Protein AF-A0A3L5TSY7-F1 (afdb_monomer)

Sequence (172 aa):
MTDKSTRRVKVLSARTPPNSGVSKTRHLWKVGTNAGSPFKIPIGEPPDPRKVHVYGPGIEDGILHSYQSRFLVETSGAGAGQLAVRIKGPRGAFKVDMEREEHNDRTILCQYDPQEPGAYVITVKWSGHNVRGSPFSVHIFESKEELISFIKKEKGLNINPRAMETPWREEI

Radius of gyration: 30.5 Å; Cα contacts (8 Å, |Δi|>4): 250; chains: 1; bounding box: 44×57×121 Å

InterPro domains:
  IPR001298 Filamin/ABP280 repeat [SM00557] (48-143)
  IPR013783 Immunoglobulin-like fold [G3DSA:2.60.40.10] (39-148)
  IPR014756 Immunoglobulin E-set [SSF81296] (36-143)
  IPR017868 Filamin/ABP280 repeat-like [PF00630] (47-136)
  IPR017868 Filamin/ABP280 repeat-like [PS50194] (44-140)
  IPR044801 Filamin family [PTHR38537] (35-143)

Nearest PDB structures (foldseek):
  6ew1-assembly1_A  TM=9.050E-01  e=4.389E-09  Homo sapiens
  4m9p-assembly1_A  TM=8.859E-01  e=8.865E-09  Homo sapiens
  2w0p-assembly1_A  TM=9.110E-01  e=1.336E-08  Homo sapiens
  2bp3-assembly2_B  TM=8.805E-01  e=5.548E-09  Homo sapiens
  4p3w-assembly2_B  TM=8.393E-01  e=9.793E-08  Homo sapiens

Secondary structure (DSSP, 8-state):
--------------PPPP-------------------------PPPP-GGG-EEESGGGS-EEGGG---EEEEE-TTS-S--EEEEEEETTEEEP-EEEE-SS-TTEEEEE----S-EEEEEEEEETTEEPTTPSEEEEEESSHHHHHHHHHHHTT----GGGG--------

pLDDT: mean 73.83, std 21.34, range [30.7, 94.81]

Foldseek 3Di:
DDDDDDDDDDDDDDDDDDDDDDDDPPPPPDPDDDDDDPPPPPPWDAQALAQKDKDDQLLEAEELVPGFVKIKIFRVPRTDWDKDKWKQWPVGTWDWDWAQDPVDNRMIIIGTRDDDFGKMWIFIDTRNHGHPCPRRIYGYHNDPVVVVVVVCVVVVVPPPVPPPDDDPDDDD

Mean predicted aligned error: 16.33 Å

Organism: Mytilus galloprovincialis (NCBI:txid29158)

Solvent-accessible surface area (backbone atoms only — not comparable to full-atom values): 10979 Å² total; per-residue (Å²): 140,86,86,85,86,82,84,78,83,83,83,81,86,81,83,82,84,88,84,88,82,92,75,84,88,72,86,73,81,79,82,76,86,76,88,85,74,88,75,76,69,78,78,61,56,73,60,35,28,77,50,30,45,73,52,51,62,43,65,44,68,42,31,60,91,77,51,52,43,38,27,38,38,34,41,59,89,13,42,70,68,48,82,45,79,48,40,39,40,83,95,40,80,56,74,68,51,76,43,70,39,87,91,40,87,46,33,34,42,36,36,46,80,85,87,68,62,39,60,32,40,41,37,42,26,34,67,88,36,66,22,63,75,44,68,36,74,26,48,31,24,80,41,69,68,57,45,51,51,51,52,36,61,74,68,63,64,75,78,66,86,75,83,74,76,78,75,88,67,90,79,132

Structure (mmCIF, N/CA/C/O backbone):
data_AF-A0A3L5TSY7-F1
#
_entry.id   AF-A0A3L5TSY7-F1
#
loop_
_atom_site.group_PDB
_atom_site.id
_atom_site.type_symbol
_atom_site.label_atom_id
_atom_site.label_alt_id
_atom_site.label_comp_id
_atom_site.label_asym_id
_atom_site.label_entity_id
_atom_site.label_seq_id
_atom_site.pdbx_PDB_ins_code
_atom_site.Cartn_x
_atom_site.Cartn_y
_atom_site.Cartn_z
_atom_site.occupancy
_atom_site.B_iso_or_equiv
_atom_site.auth_seq_id
_atom_site.auth_comp_id
_atom_site.auth_asym_id
_atom_site.auth_atom_id
_atom_site.pdbx_PDB_model_num
ATOM 1 N N . MET A 1 1 ? 14.706 32.925 -56.022 1.00 39.16 1 MET A N 1
ATOM 2 C CA . MET A 1 1 ? 14.892 31.698 -56.822 1.00 39.16 1 MET A CA 1
ATOM 3 C C . MET A 1 1 ? 14.753 30.507 -55.890 1.00 39.16 1 MET A C 1
ATOM 5 O O . MET A 1 1 ? 15.513 30.377 -54.943 1.00 39.16 1 MET A O 1
ATOM 9 N N . THR A 1 2 ? 13.668 29.771 -56.089 1.00 41.75 2 THR A N 1
ATOM 10 C CA . THR A 1 2 ? 13.181 28.582 -55.373 1.00 41.75 2 THR A CA 1
ATOM 11 C C . THR A 1 2 ? 14.032 27.340 -55.638 1.00 41.75 2 THR A C 1
ATOM 13 O O . THR A 1 2 ? 14.430 27.162 -56.781 1.00 41.75 2 THR A O 1
ATOM 16 N N . ASP A 1 3 ? 14.153 26.427 -54.666 1.00 37.12 3 ASP A N 1
ATOM 17 C CA . ASP A 1 3 ? 13.698 25.042 -54.886 1.00 37.12 3 ASP A CA 1
ATOM 18 C C . ASP A 1 3 ? 13.427 24.281 -53.573 1.00 37.12 3 ASP A C 1
ATOM 20 O O . ASP A 1 3 ? 14.233 24.272 -52.643 1.00 37.12 3 ASP A O 1
ATOM 24 N N . LYS A 1 4 ? 12.246 23.655 -53.519 1.00 47.16 4 LYS A N 1
ATOM 25 C CA . LYS A 1 4 ? 11.778 22.733 -52.479 1.00 47.16 4 LYS A CA 1
ATOM 26 C C . LYS A 1 4 ? 12.027 21.313 -52.989 1.00 47.16 4 LYS A C 1
ATOM 28 O O . LYS A 1 4 ? 11.435 20.946 -53.996 1.00 47.16 4 LYS A O 1
ATOM 33 N N . SER A 1 5 ? 12.755 20.468 -52.257 1.00 37.25 5 SER A N 1
ATOM 34 C CA . SER A 1 5 ? 12.877 19.048 -52.626 1.00 37.25 5 SER A CA 1
ATOM 35 C C . SER A 1 5 ? 12.267 18.121 -51.572 1.00 37.25 5 SER A C 1
ATOM 37 O O . SER A 1 5 ? 12.911 17.658 -50.631 1.00 37.25 5 SER A O 1
ATOM 39 N N . THR A 1 6 ? 10.970 17.868 -51.742 1.00 50.84 6 THR A N 1
ATOM 40 C CA . THR A 1 6 ? 10.194 16.838 -51.044 1.00 50.84 6 THR A CA 1
ATOM 41 C C . THR A 1 6 ? 10.571 15.458 -51.589 1.00 50.84 6 THR A C 1
ATOM 43 O O . THR A 1 6 ? 10.352 15.163 -52.764 1.00 50.84 6 THR A O 1
ATOM 46 N N . ARG A 1 7 ? 11.101 14.572 -50.739 1.00 44.16 7 ARG A N 1
ATOM 47 C CA . ARG A 1 7 ? 11.395 13.182 -51.119 1.00 44.16 7 ARG A CA 1
ATOM 48 C C . ARG A 1 7 ? 10.117 12.336 -51.068 1.00 44.16 7 ARG A C 1
ATOM 50 O O . ARG A 1 7 ? 9.573 12.075 -50.001 1.00 44.16 7 ARG A O 1
ATOM 57 N N . ARG A 1 8 ? 9.640 11.915 -52.244 1.00 46.00 8 ARG A N 1
ATOM 58 C CA . ARG A 1 8 ? 8.526 10.970 -52.436 1.00 46.00 8 ARG A CA 1
ATOM 59 C C . ARG A 1 8 ? 8.928 9.557 -52.001 1.00 46.00 8 ARG A C 1
ATOM 61 O O . ARG A 1 8 ? 9.904 9.012 -52.512 1.00 46.00 8 ARG A O 1
ATOM 68 N N . VAL A 1 9 ? 8.122 8.932 -51.146 1.00 42.62 9 VAL A N 1
ATOM 69 C CA . VAL A 1 9 ? 8.162 7.483 -50.905 1.00 42.62 9 VAL A CA 1
ATOM 70 C C . VAL A 1 9 ? 7.441 6.758 -52.048 1.00 42.62 9 VAL A C 1
ATOM 72 O O . VAL A 1 9 ? 6.280 7.040 -52.340 1.00 42.62 9 VAL A O 1
ATOM 75 N N . LYS A 1 10 ? 8.136 5.850 -52.743 1.00 42.88 10 LYS A N 1
ATOM 76 C CA . LYS A 1 10 ? 7.527 4.952 -53.737 1.00 42.88 10 LYS A CA 1
ATOM 77 C C . LYS A 1 10 ? 6.982 3.722 -53.014 1.00 42.88 10 LYS A C 1
ATOM 79 O O . LYS A 1 10 ? 7.755 2.919 -52.505 1.00 42.88 10 LYS A O 1
ATOM 84 N N . VAL A 1 11 ? 5.661 3.567 -53.003 1.00 43.34 11 VAL A N 1
ATOM 85 C CA . VAL A 1 11 ? 4.997 2.311 -52.637 1.00 43.34 11 VAL A CA 1
ATOM 86 C C . VAL A 1 11 ? 5.009 1.413 -53.872 1.00 43.34 11 VAL A C 1
ATOM 88 O O . VAL A 1 11 ? 4.373 1.733 -54.875 1.00 43.34 11 VAL A O 1
ATOM 91 N N . LEU A 1 12 ? 5.751 0.306 -53.824 1.00 42.88 12 LEU A N 1
ATOM 92 C CA . LEU A 1 12 ? 5.669 -0.740 -54.841 1.00 42.88 12 LEU A CA 1
ATOM 93 C C . LEU A 1 12 ? 4.685 -1.808 -54.358 1.00 42.88 12 LEU A C 1
ATOM 95 O O . LEU A 1 12 ? 4.968 -2.576 -53.445 1.00 42.88 12 LEU A O 1
ATOM 99 N N . SER A 1 13 ? 3.502 -1.796 -54.971 1.00 42.66 13 SER A N 1
ATOM 100 C CA . SER A 1 13 ? 2.464 -2.819 -54.848 1.00 42.66 13 SER A CA 1
ATOM 101 C C . SER A 1 13 ? 2.958 -4.140 -55.445 1.00 42.66 13 SER A C 1
ATOM 103 O O . SER A 1 13 ? 3.360 -4.178 -56.610 1.00 42.66 13 SER A O 1
ATOM 105 N N . ALA A 1 14 ? 2.928 -5.220 -54.662 1.00 43.16 14 ALA A N 1
ATOM 106 C CA . ALA A 1 14 ? 3.204 -6.570 -55.140 1.00 43.16 14 ALA A CA 1
ATOM 107 C C . ALA A 1 14 ? 1.896 -7.371 -55.209 1.00 43.16 14 ALA A C 1
ATOM 109 O O . ALA A 1 14 ? 1.202 -7.556 -54.212 1.00 43.16 14 ALA A O 1
ATOM 110 N N . ARG A 1 15 ? 1.567 -7.811 -56.428 1.00 35.12 15 ARG A N 1
ATOM 111 C CA . ARG A 1 15 ? 0.421 -8.661 -56.773 1.00 35.12 15 ARG A CA 1
ATOM 112 C C . ARG A 1 15 ? 0.625 -10.087 -56.251 1.00 35.12 15 ARG A C 1
ATOM 114 O O . ARG A 1 15 ? 1.713 -10.641 -56.379 1.00 35.12 15 ARG A O 1
ATOM 121 N N . THR A 1 16 ? -0.437 -10.678 -55.713 1.00 44.91 16 THR A N 1
ATOM 122 C CA . THR A 1 16 ? -0.520 -12.071 -55.252 1.00 44.91 16 THR A CA 1
ATOM 123 C C . THR A 1 16 ? -0.650 -13.061 -56.418 1.00 44.91 16 THR A C 1
ATOM 125 O O . THR A 1 16 ? -1.464 -12.823 -57.312 1.00 44.91 16 THR A O 1
ATOM 128 N N . PRO A 1 17 ? 0.064 -14.204 -56.408 1.00 42.16 17 PRO A N 1
ATOM 129 C CA . PRO A 1 17 ? -0.313 -15.369 -57.203 1.00 42.16 17 PRO A CA 1
ATOM 130 C C . PRO A 1 17 ? -1.393 -16.203 -56.482 1.00 42.16 17 PRO A C 1
ATOM 132 O O . PRO A 1 17 ? -1.400 -16.263 -55.248 1.00 42.16 17 PRO A O 1
ATOM 135 N N . PRO A 1 18 ? -2.312 -16.844 -57.226 1.00 51.88 18 PRO A N 1
ATOM 136 C CA . PRO A 1 18 ? -3.356 -17.670 -56.651 1.00 51.88 18 PRO A CA 1
ATOM 137 C C . PRO A 1 18 ? -2.861 -19.106 -56.437 1.00 51.88 18 PRO A C 1
ATOM 139 O O . PRO A 1 18 ? -2.055 -19.620 -57.208 1.00 51.88 18 PRO A O 1
ATOM 142 N N . ASN A 1 19 ? -3.483 -19.758 -55.456 1.00 34.12 19 ASN A N 1
ATOM 143 C CA . ASN A 1 19 ? -3.849 -21.175 -55.430 1.00 34.12 19 ASN A CA 1
ATOM 144 C C . ASN A 1 19 ? -3.227 -22.050 -54.321 1.00 34.12 19 ASN A C 1
ATOM 146 O O . ASN A 1 19 ? -2.020 -22.238 -54.216 1.00 34.12 19 ASN A O 1
ATOM 150 N N . SER A 1 20 ? -4.167 -22.631 -53.567 1.00 38.50 20 SER A N 1
ATOM 151 C CA . SER A 1 20 ? -4.166 -23.919 -52.863 1.00 38.50 20 SER A CA 1
ATOM 152 C C . SER 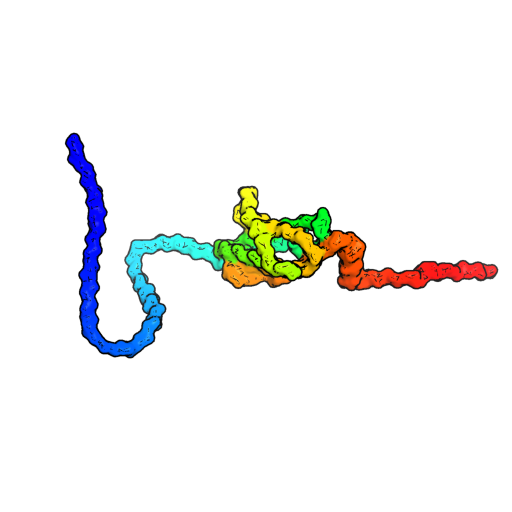A 1 20 ? -3.128 -24.218 -51.775 1.00 38.50 20 SER A C 1
ATOM 154 O O . SER A 1 20 ? -1.949 -24.406 -52.050 1.00 38.50 20 SER A O 1
ATOM 156 N N . GLY A 1 21 ? -3.635 -24.492 -50.566 1.00 34.12 21 GLY A N 1
ATOM 157 C CA . GLY A 1 21 ? -3.033 -25.495 -49.681 1.00 34.12 21 GLY A CA 1
ATOM 158 C C . GLY A 1 21 ? -2.818 -25.030 -48.248 1.00 34.12 21 GLY A C 1
ATOM 159 O O . GLY A 1 21 ? -1.822 -24.402 -47.921 1.00 34.12 21 GLY A O 1
ATOM 160 N N . VAL A 1 22 ? -3.766 -25.375 -47.384 1.00 42.44 22 VAL A N 1
ATOM 161 C CA . VAL A 1 22 ? -3.783 -25.142 -45.934 1.00 42.44 22 VAL A CA 1
ATOM 162 C C . VAL A 1 22 ? -2.482 -25.596 -45.253 1.00 42.44 22 VAL A C 1
ATOM 164 O O . VAL A 1 22 ? -2.090 -26.744 -45.440 1.00 42.44 22 VAL A O 1
ATOM 167 N N . SER A 1 23 ? -1.885 -24.767 -44.377 1.00 30.70 23 SER A N 1
ATOM 168 C CA . SER A 1 23 ? -1.328 -25.208 -43.076 1.00 30.70 23 SER A CA 1
ATOM 169 C C . SER A 1 23 ? -0.794 -24.063 -42.199 1.00 30.70 23 SER A C 1
ATOM 171 O O . SER A 1 23 ? 0.187 -23.406 -42.521 1.00 30.70 23 SER A O 1
ATOM 173 N N . LYS A 1 24 ? -1.465 -23.892 -41.050 1.00 36.44 24 LYS A N 1
ATOM 174 C CA . LYS A 1 24 ? -1.030 -23.322 -39.756 1.00 36.44 24 LYS A CA 1
ATOM 175 C C . LYS A 1 24 ? 0.231 -22.441 -39.773 1.00 36.44 24 LYS A C 1
ATOM 177 O O . LYS A 1 24 ? 1.357 -22.928 -39.678 1.00 36.44 24 LYS A O 1
ATOM 182 N N . THR A 1 25 ? 0.016 -21.129 -39.722 1.00 35.50 25 THR A N 1
ATOM 183 C CA . THR A 1 25 ? 1.048 -20.096 -39.563 1.00 35.50 25 THR A CA 1
ATOM 184 C C . THR A 1 25 ? 1.694 -20.151 -38.173 1.00 35.50 25 THR A C 1
ATOM 186 O O . THR A 1 25 ? 1.355 -19.392 -37.264 1.00 35.50 25 THR A O 1
ATOM 189 N N . ARG A 1 26 ? 2.661 -21.051 -37.982 1.00 37.88 26 ARG A N 1
ATOM 190 C CA . ARG A 1 26 ? 3.611 -20.979 -36.867 1.00 37.88 26 ARG A CA 1
ATOM 191 C C . ARG A 1 26 ? 4.544 -19.803 -37.166 1.00 37.88 26 ARG A C 1
ATOM 193 O O . ARG A 1 26 ? 5.387 -19.903 -38.050 1.00 37.88 26 ARG A O 1
ATOM 200 N N . HIS A 1 27 ? 4.353 -18.677 -36.482 1.00 36.44 27 HIS A N 1
ATOM 201 C CA . HIS A 1 27 ? 5.193 -17.486 -36.629 1.00 36.44 27 HIS A CA 1
ATOM 202 C C . HIS A 1 27 ? 6.569 -17.758 -36.002 1.00 36.44 27 HIS A C 1
ATOM 204 O O . HIS A 1 27 ? 6.859 -17.332 -34.889 1.00 36.44 27 HIS A O 1
ATOM 210 N N . LEU A 1 28 ? 7.407 -18.529 -36.696 1.00 41.69 28 LEU A N 1
ATOM 211 C CA . LEU A 1 28 ? 8.819 -18.672 -36.377 1.00 41.69 28 LEU A CA 1
ATOM 212 C C . LEU A 1 28 ? 9.550 -17.516 -37.068 1.00 41.69 28 LEU A C 1
ATOM 214 O O . LEU A 1 28 ? 9.941 -17.623 -38.231 1.00 41.69 28 LEU A O 1
ATOM 218 N N . TRP A 1 29 ? 9.695 -16.386 -36.378 1.00 44.34 29 TRP A N 1
ATOM 219 C CA . TRP A 1 29 ? 10.563 -15.314 -36.855 1.00 44.34 29 TRP A CA 1
ATOM 220 C C . TRP A 1 29 ? 12.009 -15.818 -36.794 1.00 44.34 29 TRP A C 1
ATOM 222 O O . TRP A 1 29 ? 12.614 -15.885 -35.726 1.00 44.34 29 TRP A O 1
ATOM 232 N N . LYS A 1 30 ? 12.558 -16.226 -37.945 1.00 35.59 30 LYS A N 1
ATOM 233 C CA . LYS A 1 30 ? 13.999 -16.446 -38.107 1.00 35.59 30 LYS A CA 1
ATOM 234 C C . LYS A 1 30 ? 14.692 -15.093 -37.973 1.00 35.59 30 LYS A C 1
ATOM 236 O O . LYS A 1 30 ? 14.606 -14.257 -38.868 1.00 35.59 30 LYS A O 1
ATOM 241 N N . VAL A 1 31 ? 15.380 -14.893 -36.857 1.00 46.75 31 VAL A N 1
ATOM 242 C CA . VAL A 1 31 ? 16.273 -13.752 -36.656 1.00 46.75 31 VAL A CA 1
ATOM 243 C C . VAL A 1 31 ? 17.545 -14.029 -37.461 1.00 46.75 31 VAL A C 1
ATOM 245 O O . VAL A 1 31 ? 18.384 -14.831 -37.061 1.00 46.75 31 VAL A O 1
ATOM 248 N N . GLY A 1 32 ? 17.643 -13.444 -38.655 1.00 42.66 32 GLY A N 1
ATOM 249 C CA . GLY A 1 32 ? 18.862 -13.466 -39.460 1.00 42.66 32 GLY A CA 1
ATOM 250 C C . GLY A 1 32 ? 19.891 -12.515 -38.857 1.00 42.66 32 GLY A C 1
ATOM 251 O O . GLY A 1 32 ? 19.688 -11.303 -38.855 1.00 42.66 32 GLY A O 1
ATOM 252 N N . THR A 1 33 ? 20.987 -13.049 -38.326 1.00 42.84 33 THR A N 1
ATOM 253 C CA . THR A 1 33 ? 22.121 -12.253 -37.852 1.00 42.84 33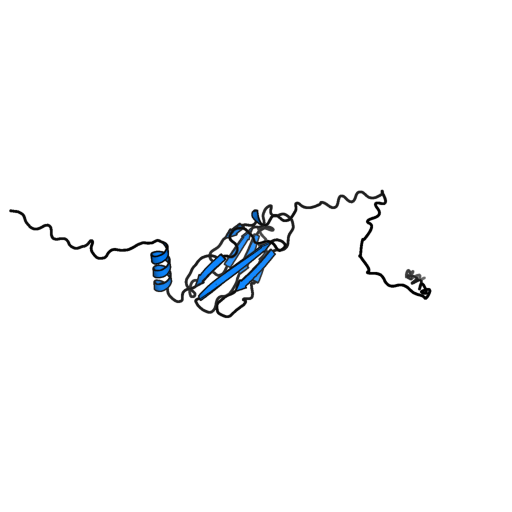 THR A CA 1
ATOM 254 C C . THR A 1 33 ? 22.955 -11.793 -39.047 1.00 42.84 33 THR A C 1
ATOM 256 O O . THR A 1 33 ? 23.847 -12.512 -39.493 1.00 42.84 33 THR A O 1
ATOM 259 N N . ASN A 1 34 ? 22.685 -10.595 -39.567 1.00 47.16 34 ASN A N 1
ATOM 260 C CA . ASN A 1 34 ? 23.617 -9.913 -40.465 1.00 47.16 34 ASN A CA 1
ATOM 261 C C . ASN A 1 34 ? 24.581 -9.076 -39.615 1.00 47.16 34 ASN A C 1
ATOM 263 O O . ASN A 1 34 ? 24.188 -8.107 -38.967 1.00 47.16 34 ASN A O 1
ATOM 267 N N . ALA A 1 35 ? 25.840 -9.509 -39.587 1.00 46.28 35 ALA A N 1
ATOM 268 C CA . ALA A 1 35 ? 26.953 -8.844 -38.926 1.00 46.28 35 ALA A CA 1
ATOM 269 C C . ALA A 1 35 ? 27.158 -7.426 -39.492 1.00 46.28 35 ALA A C 1
ATOM 271 O O . ALA A 1 35 ? 27.302 -7.268 -40.702 1.00 46.28 35 ALA A O 1
ATOM 272 N N . GLY A 1 36 ? 27.186 -6.396 -38.634 1.00 47.31 36 GLY A N 1
ATOM 273 C CA . GLY A 1 36 ? 27.513 -5.041 -39.099 1.00 47.31 36 GLY A CA 1
ATOM 274 C C . GLY A 1 36 ? 27.167 -3.847 -38.209 1.00 47.31 36 GLY A C 1
ATOM 275 O O . GLY A 1 36 ? 27.461 -2.727 -38.609 1.00 47.31 36 GLY A O 1
ATOM 276 N N . SER A 1 37 ? 26.579 -4.011 -37.020 1.00 44.25 37 SER A N 1
ATOM 277 C CA . SER A 1 37 ? 26.457 -2.875 -36.094 1.00 44.25 37 SER A CA 1
ATOM 278 C C . SER A 1 37 ? 26.359 -3.331 -34.637 1.00 44.25 37 SER A C 1
ATOM 280 O O . SER A 1 37 ? 25.337 -3.899 -34.249 1.00 44.25 37 SER A O 1
ATOM 282 N N . PRO A 1 38 ? 27.395 -3.119 -33.804 1.00 49.75 38 PRO A N 1
ATOM 283 C CA . PRO A 1 38 ? 27.340 -3.436 -32.391 1.00 49.75 38 PRO A CA 1
ATOM 284 C C . PRO A 1 38 ? 26.679 -2.261 -31.670 1.00 49.75 38 PRO A C 1
ATOM 286 O O . PRO A 1 38 ? 27.314 -1.568 -30.876 1.00 49.75 38 PRO A O 1
ATOM 289 N N . PHE A 1 39 ? 25.390 -2.027 -31.916 1.00 45.59 39 PHE A N 1
ATOM 290 C CA . PHE A 1 39 ? 24.607 -1.375 -30.878 1.00 45.59 39 PHE A CA 1
ATOM 291 C C . PHE A 1 39 ? 24.556 -2.380 -29.736 1.00 45.59 39 PHE A C 1
ATOM 293 O O . PHE A 1 39 ? 23.769 -3.325 -29.749 1.00 45.59 39 PHE A O 1
ATOM 300 N N . LYS A 1 40 ? 25.469 -2.218 -28.775 1.00 47.09 40 LYS A N 1
ATOM 301 C CA . LYS A 1 40 ? 25.318 -2.788 -27.443 1.00 47.09 40 LYS A CA 1
ATOM 302 C C . LYS A 1 40 ? 24.030 -2.178 -26.913 1.00 47.09 40 LYS A C 1
ATOM 304 O O . LYS A 1 40 ? 24.061 -1.101 -26.333 1.00 47.09 40 LYS A O 1
ATOM 309 N N . ILE A 1 41 ? 22.892 -2.802 -27.201 1.00 49.75 41 ILE A N 1
ATOM 310 C CA . ILE A 1 41 ? 21.671 -2.523 -26.465 1.00 49.75 41 ILE A CA 1
ATOM 311 C C . ILE A 1 41 ? 22.064 -2.922 -25.047 1.00 49.75 41 ILE A C 1
ATOM 313 O O . ILE A 1 41 ? 22.388 -4.098 -24.850 1.00 49.75 41 ILE A O 1
ATOM 317 N N . PRO A 1 42 ? 22.182 -1.984 -24.092 1.00 51.16 42 PRO A N 1
ATOM 318 C CA . PRO A 1 42 ? 22.425 -2.379 -22.725 1.00 51.16 42 PRO A CA 1
ATOM 319 C C . PRO A 1 42 ? 21.220 -3.234 -22.352 1.00 51.16 42 PRO A C 1
ATOM 321 O O . PRO A 1 42 ? 20.102 -2.735 -22.230 1.00 51.16 42 PRO A O 1
ATOM 324 N N . ILE A 1 43 ? 21.432 -4.546 -22.267 1.00 53.22 43 ILE A N 1
ATOM 325 C CA . ILE A 1 43 ? 20.487 -5.438 -21.623 1.00 53.22 43 ILE A CA 1
ATOM 326 C C . ILE A 1 43 ? 20.589 -5.002 -20.170 1.00 53.22 43 ILE A C 1
ATOM 328 O O . ILE A 1 43 ? 21.504 -5.408 -19.456 1.00 53.22 43 ILE A O 1
ATOM 332 N N . GLY A 1 44 ? 19.741 -4.043 -19.792 1.00 60.25 44 GLY A N 1
ATOM 333 C CA . GLY A 1 44 ? 19.582 -3.660 -18.403 1.00 60.25 44 GLY A CA 1
ATOM 334 C C . GLY A 1 44 ? 19.350 -4.931 -17.601 1.00 60.25 44 GLY A C 1
ATOM 335 O O . GLY A 1 44 ? 18.784 -5.897 -18.122 1.00 60.25 44 GLY A O 1
ATOM 336 N N . GLU A 1 45 ? 19.842 -4.950 -16.366 1.00 67.44 45 GLU A N 1
ATOM 337 C CA . GLU A 1 45 ? 19.620 -6.085 -15.479 1.00 67.44 45 GLU A CA 1
ATOM 338 C C . GLU A 1 45 ? 18.142 -6.500 -15.528 1.00 67.44 45 GLU A C 1
ATOM 340 O O . GLU A 1 45 ? 17.262 -5.623 -15.548 1.00 67.44 45 GLU A O 1
ATOM 345 N N . PRO A 1 46 ? 17.862 -7.814 -15.616 1.00 78.50 46 PRO A N 1
ATOM 346 C CA . PRO A 1 46 ? 16.495 -8.296 -15.681 1.00 78.50 46 PRO A CA 1
ATOM 347 C C . PRO A 1 46 ? 15.700 -7.764 -14.480 1.00 78.50 46 PRO A C 1
ATOM 349 O O . PRO A 1 46 ? 16.264 -7.588 -13.397 1.00 78.50 46 PRO A O 1
ATOM 352 N N . PRO A 1 47 ? 14.397 -7.488 -14.649 1.00 84.88 47 PRO A N 1
ATOM 353 C CA . PRO A 1 47 ? 13.588 -6.962 -13.566 1.00 84.88 47 PRO A CA 1
ATOM 354 C C . PRO A 1 47 ? 13.525 -7.963 -12.405 1.00 84.88 47 PRO A C 1
ATOM 356 O O . PRO A 1 47 ? 12.996 -9.064 -12.549 1.00 84.88 47 PRO A O 1
ATOM 359 N N . ASP A 1 48 ? 14.022 -7.547 -11.243 1.00 88.69 48 ASP A N 1
ATOM 360 C CA . ASP A 1 48 ? 14.112 -8.356 -10.029 1.00 88.69 48 ASP A CA 1
ATOM 361 C C . ASP A 1 48 ? 13.048 -7.912 -9.004 1.00 88.69 48 ASP A C 1
ATOM 363 O O . ASP A 1 48 ? 13.297 -7.011 -8.197 1.00 88.69 48 ASP A O 1
ATOM 367 N N . PRO A 1 49 ? 11.866 -8.562 -8.938 1.00 90.00 49 PRO A N 1
ATOM 368 C CA . PRO A 1 49 ? 10.781 -8.175 -8.022 1.00 90.00 49 PRO A CA 1
ATOM 369 C C . PRO A 1 49 ? 11.149 -8.327 -6.537 1.00 90.00 49 PRO A C 1
ATOM 371 O O . PRO A 1 49 ? 10.502 -7.754 -5.666 1.00 90.00 49 PRO A O 1
ATOM 374 N N . ARG A 1 50 ? 12.183 -9.118 -6.233 1.00 89.19 50 ARG A N 1
ATOM 375 C CA . ARG A 1 50 ? 12.648 -9.394 -4.864 1.00 89.19 50 ARG A CA 1
ATOM 376 C C . ARG A 1 50 ? 13.430 -8.237 -4.248 1.00 89.19 50 ARG A C 1
ATOM 378 O O . ARG A 1 50 ? 13.547 -8.189 -3.029 1.00 89.19 50 ARG A O 1
ATOM 385 N N . LYS A 1 51 ? 13.979 -7.353 -5.083 1.00 89.69 51 LYS A N 1
ATOM 386 C CA . LYS A 1 51 ? 14.713 -6.159 -4.650 1.00 89.69 51 LYS A CA 1
ATOM 387 C C . LYS A 1 51 ? 13.792 -4.952 -4.454 1.00 89.69 51 LYS A C 1
ATOM 389 O O . LYS A 1 51 ? 14.243 -3.919 -3.976 1.00 89.69 51 LYS A O 1
ATOM 394 N N . VAL A 1 52 ? 12.511 -5.088 -4.806 1.00 92.12 52 VAL A N 1
ATOM 395 C CA . VAL A 1 52 ? 11.501 -4.066 -4.541 1.00 92.12 52 VAL A CA 1
ATOM 396 C C . VAL A 1 52 ? 11.096 -4.128 -3.074 1.00 92.12 52 VAL A C 1
ATOM 398 O O . VAL A 1 52 ? 10.700 -5.186 -2.577 1.00 92.12 52 VAL A O 1
ATOM 401 N N . HIS A 1 53 ? 11.172 -2.984 -2.407 1.00 92.00 53 HIS A N 1
ATOM 402 C CA . HIS A 1 53 ? 10.756 -2.806 -1.024 1.00 92.00 53 HIS A CA 1
ATOM 403 C C . HIS A 1 53 ? 9.516 -1.918 -0.984 1.00 92.00 53 HIS A C 1
ATOM 405 O O . HIS A 1 53 ? 9.401 -0.956 -1.738 1.00 92.00 53 HIS A O 1
ATOM 411 N N . VAL A 1 54 ? 8.569 -2.267 -0.118 1.00 93.94 54 VAL A N 1
ATOM 412 C CA . VAL A 1 54 ? 7.338 -1.502 0.091 1.00 93.94 54 VAL A CA 1
ATOM 413 C C . VAL A 1 54 ? 7.251 -1.185 1.574 1.00 93.94 54 VAL A C 1
ATOM 415 O O . VAL A 1 54 ? 7.347 -2.099 2.393 1.00 93.94 54 VAL A O 1
ATOM 418 N N . TYR A 1 55 ? 7.115 0.092 1.916 1.00 92.25 55 TYR A N 1
ATOM 419 C CA . TYR A 1 55 ? 7.047 0.553 3.301 1.00 92.25 55 TYR A CA 1
ATOM 420 C C . TYR A 1 55 ? 6.214 1.829 3.418 1.00 92.25 55 TYR A C 1
ATOM 422 O O . TYR A 1 55 ? 6.080 2.593 2.466 1.00 92.25 55 TYR A O 1
ATOM 430 N N . GLY A 1 56 ? 5.655 2.072 4.600 1.00 92.62 56 GLY A N 1
ATOM 431 C CA . GLY A 1 56 ? 4.887 3.277 4.902 1.00 92.62 56 GLY A CA 1
ATOM 432 C C . GLY A 1 56 ? 3.564 2.973 5.602 1.00 92.62 56 GLY A C 1
ATOM 433 O O . GLY A 1 56 ? 3.121 1.827 5.616 1.00 92.62 56 GLY A O 1
ATOM 434 N N . PRO A 1 57 ? 2.913 4.001 6.160 1.00 91.31 57 PRO A N 1
ATOM 435 C CA . PRO A 1 57 ? 1.707 3.824 6.966 1.00 91.31 57 PRO A CA 1
ATOM 436 C C . PRO A 1 57 ? 0.515 3.277 6.164 1.00 91.31 57 PRO A C 1
ATOM 438 O O . PRO A 1 57 ? -0.361 2.636 6.731 1.00 91.31 57 PRO A O 1
ATOM 441 N N . GLY A 1 58 ? 0.497 3.461 4.839 1.00 91.06 58 GLY A N 1
ATOM 442 C CA . GLY A 1 58 ? -0.590 2.999 3.973 1.00 91.06 58 GLY A CA 1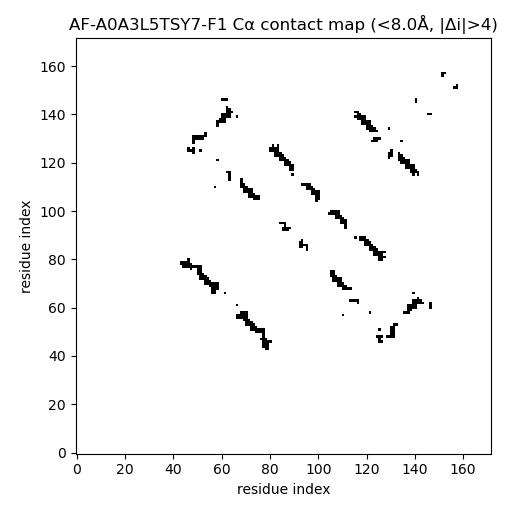
ATOM 443 C C . GLY A 1 58 ? -0.634 1.487 3.733 1.00 91.06 58 GLY A C 1
ATOM 444 O O . GLY A 1 58 ? -1.565 1.016 3.082 1.00 91.06 58 GLY A O 1
ATOM 445 N N . ILE A 1 59 ? 0.360 0.731 4.211 1.00 92.56 59 ILE A N 1
ATOM 446 C CA . ILE A 1 59 ? 0.370 -0.743 4.180 1.00 92.56 59 ILE A CA 1
ATOM 447 C C . ILE A 1 59 ? 0.239 -1.368 5.578 1.00 92.56 59 ILE A C 1
ATOM 449 O O . ILE A 1 59 ? 0.386 -2.581 5.713 1.00 92.56 59 ILE A O 1
ATOM 453 N N . GLU A 1 60 ? -0.026 -0.554 6.601 1.00 91.75 60 GLU A N 1
ATOM 454 C CA . GLU A 1 60 ? -0.231 -0.980 7.988 1.00 91.75 60 GLU A CA 1
ATOM 455 C C . GLU A 1 60 ? -1.697 -0.794 8.397 1.00 91.75 60 GLU A C 1
ATOM 457 O O . GLU A 1 60 ? -2.414 0.024 7.813 1.00 91.75 60 GLU A O 1
ATOM 462 N N . ASP A 1 61 ? -2.148 -1.550 9.401 1.00 91.94 61 ASP A N 1
ATOM 463 C CA . ASP A 1 61 ? -3.488 -1.397 9.973 1.00 91.94 61 ASP A CA 1
ATOM 464 C C . ASP A 1 61 ? -3.637 -0.034 10.666 1.00 91.94 61 ASP A C 1
ATOM 466 O O . ASP A 1 61 ? -2.704 0.477 11.293 1.00 91.94 61 ASP A O 1
ATOM 470 N N . GLY A 1 62 ? -4.826 0.564 10.602 1.00 91.19 62 GLY A N 1
ATOM 471 C CA . GLY A 1 62 ? -5.027 1.894 11.173 1.00 91.19 62 GLY A CA 1
ATOM 472 C C . GLY A 1 62 ? -6.483 2.323 11.300 1.00 91.19 62 GLY A C 1
ATOM 473 O O . GLY A 1 62 ? -7.400 1.526 11.135 1.00 91.19 62 GLY A O 1
ATOM 474 N N . ILE A 1 63 ? -6.694 3.595 11.641 1.00 92.44 63 ILE A N 1
ATOM 475 C CA . ILE A 1 63 ? -8.020 4.172 11.916 1.00 92.44 63 ILE A CA 1
ATOM 476 C C . ILE A 1 63 ? -8.368 5.152 10.807 1.00 92.44 63 ILE A C 1
ATOM 478 O O . ILE A 1 63 ? -7.570 6.056 10.569 1.00 92.44 63 ILE A O 1
ATOM 482 N N . LEU A 1 64 ? -9.552 5.031 10.200 1.00 90.00 64 LEU A N 1
ATOM 483 C CA . LEU A 1 64 ? -10.000 5.820 9.043 1.00 90.00 64 LEU A CA 1
ATOM 484 C C . LEU A 1 64 ? -9.737 7.330 9.206 1.00 90.00 64 LEU A C 1
ATOM 486 O O . LEU A 1 64 ? -9.122 7.947 8.342 1.00 90.00 64 LEU A O 1
ATOM 490 N N . HIS A 1 65 ? -10.113 7.901 10.353 1.00 88.12 65 HIS A N 1
ATOM 491 C CA . HIS A 1 65 ? -9.976 9.332 10.656 1.00 88.12 65 HIS A CA 1
ATOM 492 C C . HIS A 1 65 ? -8.530 9.852 10.695 1.00 88.12 65 HIS A C 1
ATOM 494 O O . HIS A 1 65 ? -8.295 11.035 10.457 1.00 88.12 65 HIS A O 1
ATOM 500 N N . SER A 1 66 ? -7.562 8.999 11.028 1.00 88.06 66 SER A N 1
ATOM 501 C CA . SER A 1 66 ? -6.142 9.364 11.121 1.00 88.06 66 SER A CA 1
ATOM 502 C C . SER A 1 66 ? -5.279 8.583 10.132 1.00 88.06 66 SER A C 1
ATOM 504 O O . SER A 1 66 ? -4.056 8.539 10.286 1.00 88.06 66 SER A O 1
ATOM 506 N N . TYR A 1 67 ? -5.902 7.902 9.169 1.00 89.62 67 TYR A N 1
ATOM 507 C CA . TYR A 1 67 ? -5.209 6.954 8.318 1.00 89.62 67 TYR A CA 1
ATOM 508 C C . TYR A 1 67 ? -4.355 7.692 7.295 1.00 89.62 67 TYR A C 1
ATOM 510 O O . TYR A 1 67 ? -4.843 8.530 6.540 1.00 89.62 67 TYR A O 1
ATOM 518 N N . GLN A 1 68 ? -3.065 7.364 7.251 1.00 90.38 68 GLN A N 1
ATOM 519 C CA . GLN A 1 68 ? -2.179 7.848 6.203 1.00 90.38 68 GLN A CA 1
ATOM 520 C C . GLN A 1 68 ? -2.062 6.772 5.133 1.00 90.38 68 GLN A C 1
ATOM 522 O O . GLN A 1 68 ? -1.155 5.949 5.161 1.00 90.38 68 GLN A O 1
ATOM 527 N N . SER A 1 69 ? -2.959 6.809 4.158 1.00 90.25 69 SER A N 1
ATOM 528 C CA . SER A 1 69 ? -3.047 5.885 3.021 1.00 90.25 69 SER A CA 1
ATOM 529 C C . SER A 1 69 ? -1.971 6.103 1.951 1.00 90.25 69 SER A C 1
ATOM 531 O O . SER A 1 69 ? -2.192 5.908 0.756 1.00 90.25 69 SER A O 1
ATOM 533 N N . ARG A 1 70 ? -0.775 6.489 2.392 1.00 92.88 70 ARG A N 1
ATOM 534 C CA . ARG A 1 70 ? 0.410 6.688 1.564 1.00 92.88 70 ARG A CA 1
ATOM 535 C C . ARG A 1 70 ? 1.462 5.645 1.901 1.00 92.88 70 ARG A C 1
ATOM 537 O O . ARG A 1 70 ? 1.743 5.378 3.071 1.00 92.88 70 ARG A O 1
ATOM 544 N N . PHE A 1 71 ? 2.065 5.068 0.878 1.00 94.56 71 PHE A N 1
ATOM 545 C CA . PHE A 1 71 ? 3.179 4.147 1.023 1.00 94.56 71 PHE A CA 1
ATOM 546 C C . PHE A 1 71 ? 4.180 4.351 -0.106 1.00 94.56 71 PHE A C 1
ATOM 548 O O . PHE A 1 71 ? 3.845 4.815 -1.193 1.00 94.56 71 PHE A O 1
ATOM 555 N N . LEU A 1 72 ? 5.427 4.014 0.174 1.00 92.94 72 LEU A N 1
ATOM 556 C CA . LEU A 1 72 ? 6.549 4.171 -0.728 1.00 92.94 72 LEU A CA 1
ATOM 557 C C . LEU A 1 72 ? 6.931 2.802 -1.282 1.00 92.94 72 LEU A C 1
ATOM 559 O O . LEU A 1 72 ? 7.012 1.810 -0.553 1.00 92.94 72 LEU A O 1
ATOM 563 N N . VAL A 1 73 ? 7.167 2.763 -2.587 1.00 93.75 73 VAL A N 1
ATOM 564 C CA . VAL A 1 73 ? 7.709 1.605 -3.288 1.00 93.75 73 VAL A CA 1
ATOM 565 C C . VAL A 1 73 ? 9.102 1.968 -3.770 1.00 93.75 73 VAL A C 1
ATOM 567 O O . VAL A 1 73 ? 9.263 2.767 -4.690 1.00 93.75 73 VAL A O 1
ATOM 570 N N . GLU A 1 74 ? 10.111 1.375 -3.148 1.00 92.19 74 GLU A N 1
ATOM 571 C CA . GLU A 1 74 ? 11.500 1.521 -3.551 1.00 92.19 74 GLU A CA 1
ATOM 572 C C . GLU A 1 74 ? 11.879 0.389 -4.507 1.00 92.19 74 GLU A C 1
ATOM 574 O O . GLU A 1 74 ? 11.805 -0.795 -4.174 1.00 92.19 74 GLU A O 1
ATOM 579 N N . THR A 1 75 ? 12.319 0.751 -5.707 1.00 89.50 75 THR A N 1
ATOM 580 C CA . THR A 1 75 ? 12.716 -0.184 -6.769 1.00 89.50 75 THR A CA 1
ATOM 581 C C . THR A 1 75 ? 14.226 -0.139 -7.008 1.00 89.50 75 THR A C 1
ATOM 583 O O . THR A 1 75 ? 14.708 -0.422 -8.109 1.00 89.50 75 THR A O 1
ATOM 586 N N . SER A 1 76 ? 14.999 0.255 -5.992 1.00 86.88 76 SER A N 1
ATOM 587 C CA . SER A 1 76 ? 16.451 0.370 -6.096 1.00 86.88 76 SER A CA 1
ATOM 588 C C . SER A 1 76 ? 17.096 -0.993 -6.350 1.00 86.88 76 SER A C 1
ATOM 590 O O . SER A 1 76 ? 16.903 -1.950 -5.609 1.00 86.88 76 SER A O 1
ATOM 592 N N . GLY A 1 77 ? 17.836 -1.106 -7.456 1.00 83.00 77 GLY A N 1
ATOM 593 C CA . GLY A 1 77 ? 18.482 -2.357 -7.864 1.00 83.00 77 GLY A CA 1
ATOM 594 C C . GLY A 1 77 ? 17.543 -3.404 -8.475 1.00 83.00 77 GLY A C 1
ATOM 595 O O . GLY A 1 77 ? 18.027 -4.458 -8.880 1.00 83.00 77 GLY A O 1
ATOM 596 N N . ALA A 1 78 ? 16.238 -3.130 -8.596 1.00 85.69 78 ALA A N 1
ATOM 597 C CA . ALA A 1 78 ? 15.250 -4.044 -9.181 1.00 85.69 78 ALA A CA 1
ATOM 598 C C . ALA A 1 78 ? 15.282 -4.111 -10.724 1.00 85.69 78 ALA A C 1
ATOM 600 O O . ALA A 1 78 ? 14.399 -4.725 -11.322 1.00 85.69 78 ALA A O 1
ATOM 601 N N . GLY A 1 79 ? 16.270 -3.484 -11.370 1.00 84.38 79 GLY A N 1
ATOM 602 C CA . GLY A 1 79 ? 16.361 -3.376 -12.828 1.00 84.38 79 GLY A CA 1
ATOM 603 C C . GLY A 1 79 ? 15.316 -2.429 -13.427 1.00 84.38 79 GLY A C 1
ATOM 604 O O . GLY A 1 79 ? 14.579 -1.753 -12.712 1.00 84.38 79 GLY A O 1
ATOM 605 N N . ALA A 1 80 ? 15.254 -2.356 -14.757 1.00 83.94 80 ALA A N 1
ATOM 606 C CA . ALA A 1 80 ? 14.197 -1.618 -15.448 1.00 83.94 80 ALA A CA 1
ATOM 607 C C . ALA A 1 80 ? 12.934 -2.489 -15.529 1.00 83.94 80 ALA A C 1
ATOM 609 O O . ALA A 1 80 ? 12.978 -3.618 -16.019 1.00 83.94 80 ALA A O 1
ATOM 610 N N . GLY A 1 81 ? 11.801 -1.975 -15.056 1.00 86.56 81 GLY A N 1
ATOM 611 C CA . GLY A 1 81 ? 10.554 -2.728 -15.001 1.00 86.56 81 GLY A CA 1
ATOM 612 C C . GLY A 1 81 ? 9.326 -1.841 -14.857 1.00 86.56 81 GLY A C 1
ATOM 613 O O . GLY A 1 81 ? 9.430 -0.619 -14.764 1.00 86.56 81 GLY A O 1
ATOM 614 N N . GLN A 1 82 ? 8.153 -2.472 -14.867 1.00 89.00 82 GLN A N 1
ATOM 615 C CA . GLN A 1 82 ? 6.872 -1.787 -14.702 1.00 89.00 82 GLN A CA 1
ATOM 616 C C . GLN A 1 82 ? 6.292 -2.076 -13.316 1.00 89.00 82 GLN A C 1
ATOM 618 O O . GLN A 1 82 ? 6.035 -3.236 -12.984 1.00 89.00 82 GLN A O 1
ATOM 623 N N . LEU A 1 83 ? 6.034 -1.025 -12.534 1.00 91.06 83 LEU A N 1
ATOM 624 C CA . LEU A 1 83 ? 5.269 -1.125 -11.293 1.00 91.06 83 LEU A CA 1
ATOM 625 C C . LEU A 1 83 ? 3.771 -1.204 -11.607 1.00 91.06 83 LEU A C 1
ATOM 627 O O . LEU A 1 83 ? 3.240 -0.400 -12.370 1.00 91.06 83 LEU A O 1
ATOM 631 N N . ALA A 1 84 ? 3.086 -2.162 -10.993 1.00 92.62 84 ALA A N 1
ATOM 632 C CA . ALA A 1 84 ? 1.638 -2.276 -11.030 1.00 92.62 84 ALA A CA 1
ATOM 633 C C . ALA A 1 84 ? 1.096 -2.459 -9.611 1.00 92.62 84 ALA A C 1
ATOM 635 O O . ALA A 1 84 ? 1.361 -3.469 -8.956 1.00 92.62 84 ALA A O 1
ATOM 636 N N . VAL A 1 85 ? 0.294 -1.498 -9.162 1.00 93.56 85 VAL A N 1
ATOM 637 C CA . VAL A 1 85 ? -0.381 -1.526 -7.863 1.00 93.56 85 VAL A CA 1
ATOM 638 C C . VAL A 1 85 ? -1.875 -1.737 -8.083 1.00 93.56 85 VAL A C 1
ATOM 640 O O . VAL A 1 85 ? -2.489 -1.104 -8.942 1.00 93.56 85 VAL A O 1
ATOM 643 N N . ARG A 1 86 ? -2.478 -2.654 -7.325 1.00 93.31 86 ARG A N 1
ATOM 644 C CA . ARG A 1 86 ? -3.929 -2.875 -7.305 1.00 93.31 86 ARG A CA 1
ATOM 645 C C . ARG A 1 86 ? -4.399 -2.977 -5.869 1.00 93.31 86 ARG A C 1
ATOM 647 O O . ARG A 1 86 ? -3.937 -3.853 -5.147 1.00 93.31 86 ARG A O 1
ATOM 654 N N . ILE A 1 87 ? -5.360 -2.143 -5.497 1.00 93.31 87 ILE A N 1
ATOM 655 C CA . ILE A 1 87 ? -5.974 -2.165 -4.171 1.00 93.31 87 ILE A CA 1
ATOM 656 C C . ILE A 1 87 ? -7.414 -2.640 -4.318 1.00 93.31 87 ILE A C 1
ATOM 658 O O . ILE A 1 87 ? -8.175 -2.116 -5.137 1.00 93.31 87 ILE A O 1
ATOM 662 N N . LYS A 1 88 ? -7.772 -3.671 -3.555 1.00 93.12 88 LYS A N 1
ATOM 663 C CA . LYS A 1 88 ? -9.143 -4.169 -3.428 1.00 93.12 88 LYS A CA 1
ATOM 664 C C . LYS A 1 88 ? -9.610 -3.916 -2.004 1.00 93.12 88 LYS A C 1
ATOM 666 O O . LYS A 1 88 ? -8.988 -4.425 -1.085 1.00 93.12 88 LYS A O 1
ATOM 671 N N . GLY A 1 89 ? -10.677 -3.156 -1.835 1.00 91.12 89 GLY A N 1
ATOM 672 C CA . GLY A 1 89 ? -11.332 -2.947 -0.550 1.00 91.12 89 GLY A CA 1
ATOM 673 C C . GLY A 1 89 ? -12.738 -3.550 -0.519 1.00 91.12 89 GLY A C 1
ATOM 674 O O . GLY A 1 89 ? -13.151 -4.206 -1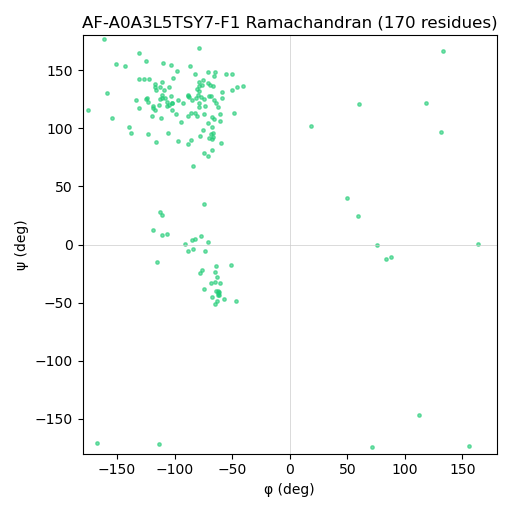.484 1.00 91.12 89 GLY A O 1
ATOM 675 N N . PRO A 1 90 ? -13.507 -3.279 0.547 1.00 88.19 90 PRO A N 1
ATOM 676 C CA . PRO A 1 90 ? -14.871 -3.786 0.715 1.00 88.19 90 PRO A CA 1
ATOM 677 C C . PRO A 1 90 ? -15.818 -3.325 -0.404 1.00 88.19 90 PRO A C 1
ATOM 679 O O . PRO A 1 90 ? -16.677 -4.082 -0.848 1.00 88.19 90 PRO A O 1
ATOM 682 N N . ARG A 1 91 ? -15.605 -2.115 -0.936 1.00 85.19 91 ARG A N 1
ATOM 683 C CA . ARG A 1 91 ? -16.388 -1.542 -2.046 1.00 85.19 91 ARG A CA 1
ATOM 684 C C . ARG A 1 91 ? -15.927 -1.977 -3.441 1.00 85.19 91 ARG A C 1
ATOM 686 O O . ARG A 1 91 ? -16.534 -1.586 -4.436 1.00 85.19 91 ARG A O 1
ATOM 693 N N . GLY A 1 92 ? -14.841 -2.745 -3.537 1.00 86.81 92 GLY A N 1
ATOM 694 C CA . GLY A 1 92 ? -14.241 -3.162 -4.804 1.00 86.81 92 GLY A CA 1
ATOM 695 C C . GLY A 1 92 ? -12.867 -2.545 -5.065 1.00 86.81 92 GLY A C 1
ATOM 696 O O . GLY A 1 92 ? -12.055 -2.390 -4.157 1.00 86.81 92 GLY A O 1
ATOM 697 N N . ALA A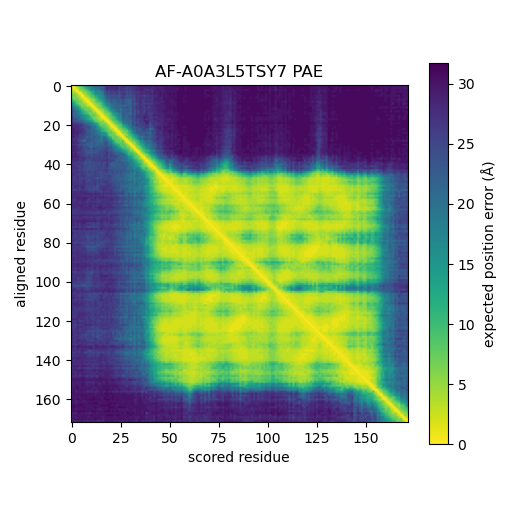 1 93 ? -12.557 -2.273 -6.334 1.00 87.25 93 ALA A N 1
ATOM 698 C CA . ALA A 1 93 ? -11.242 -1.778 -6.736 1.00 87.25 93 ALA A CA 1
ATOM 699 C C . ALA A 1 93 ? -11.109 -0.267 -6.501 1.00 87.25 93 ALA A C 1
ATOM 701 O O . ALA A 1 93 ? -11.984 0.500 -6.901 1.00 87.25 93 ALA A O 1
ATOM 702 N N . PHE A 1 94 ? -9.990 0.150 -5.913 1.00 87.00 94 PHE A N 1
ATOM 703 C CA . PHE A 1 94 ? -9.666 1.558 -5.686 1.00 87.00 94 PHE A CA 1
ATOM 704 C C . PHE A 1 94 ? -8.740 2.090 -6.779 1.00 87.00 94 PHE A C 1
ATOM 706 O O . PHE A 1 94 ? -7.926 1.350 -7.344 1.00 87.00 94 PHE A O 1
ATOM 713 N N . LYS A 1 95 ? -8.869 3.388 -7.065 1.00 86.44 95 LYS A N 1
ATOM 714 C CA . LYS A 1 95 ? -7.852 4.122 -7.818 1.00 86.44 95 LYS A CA 1
ATOM 715 C C . LYS A 1 95 ? -6.671 4.388 -6.889 1.00 86.44 95 LYS A C 1
ATOM 717 O O . LYS A 1 95 ? -6.864 4.609 -5.698 1.00 8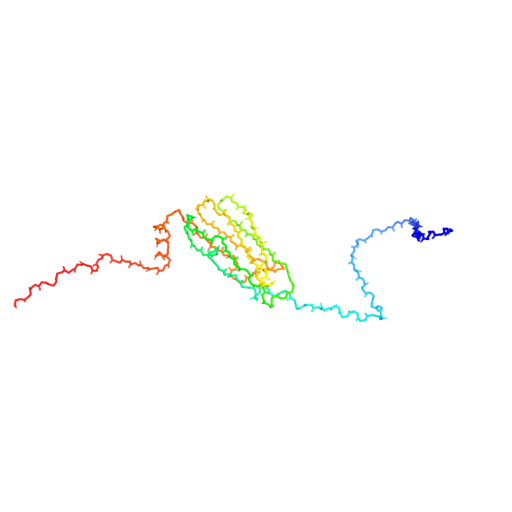6.44 95 LYS A O 1
ATOM 722 N N . VAL A 1 96 ? -5.473 4.293 -7.447 1.00 90.06 96 VAL A N 1
ATOM 723 C CA . VAL A 1 96 ? -4.222 4.548 -6.737 1.00 90.06 96 VAL A CA 1
ATOM 724 C C . VAL A 1 96 ? -3.502 5.624 -7.514 1.00 90.06 96 VAL A C 1
ATOM 726 O O . VAL A 1 96 ? -3.229 5.435 -8.704 1.00 90.06 96 VAL A O 1
ATOM 729 N N . ASP A 1 97 ? -3.206 6.720 -6.839 1.00 91.44 97 ASP A N 1
ATOM 730 C CA . ASP A 1 97 ? -2.389 7.786 -7.381 1.00 91.44 97 ASP A CA 1
ATOM 731 C C . ASP A 1 97 ? -0.927 7.424 -7.133 1.00 91.44 97 ASP A C 1
ATOM 733 O O . ASP A 1 97 ? -0.524 7.081 -6.020 1.00 91.44 97 ASP A O 1
ATOM 737 N N . MET A 1 98 ? -0.150 7.393 -8.211 1.00 91.31 98 MET A N 1
ATOM 738 C CA . MET A 1 98 ? 1.263 7.036 -8.181 1.00 91.31 98 MET A CA 1
ATOM 739 C C . MET A 1 98 ? 2.066 8.241 -8.639 1.00 91.31 98 MET A C 1
ATOM 741 O O . MET A 1 98 ? 1.970 8.656 -9.794 1.00 91.31 98 MET A O 1
ATOM 745 N N . GLU A 1 99 ? 2.873 8.767 -7.734 1.00 89.81 99 GLU A N 1
ATOM 746 C CA . GLU A 1 99 ? 3.758 9.895 -7.959 1.00 89.81 99 GLU A CA 1
ATOM 747 C C . GLU A 1 99 ? 5.202 9.436 -7.779 1.00 89.81 99 GLU A C 1
ATOM 749 O O . GLU A 1 99 ? 5.535 8.687 -6.863 1.00 89.81 99 GLU A O 1
ATOM 754 N N . ARG A 1 100 ? 6.081 9.840 -8.691 1.00 86.81 100 ARG A N 1
ATOM 755 C CA . ARG A 1 100 ? 7.506 9.534 -8.574 1.00 86.81 100 ARG A CA 1
ATOM 756 C C . ARG A 1 100 ? 8.161 10.644 -7.773 1.00 86.81 100 ARG A C 1
ATOM 758 O O . ARG A 1 100 ? 8.002 11.805 -8.133 1.00 86.81 100 ARG A O 1
ATOM 765 N N . GLU A 1 101 ? 8.906 10.296 -6.729 1.00 84.12 101 GLU A N 1
ATOM 766 C CA . GLU A 1 101 ? 9.623 11.323 -5.978 1.00 84.12 101 GLU A CA 1
ATOM 767 C C . GLU A 1 101 ? 10.743 11.929 -6.828 1.00 84.12 101 GLU A C 1
ATOM 769 O O . GLU A 1 101 ? 11.608 11.216 -7.336 1.00 84.12 101 GLU A O 1
ATOM 774 N N . GLU A 1 102 ? 10.763 13.259 -6.936 1.00 74.50 102 GLU A N 1
ATOM 775 C CA . GLU A 1 102 ? 11.800 13.986 -7.681 1.00 74.50 102 GLU A CA 1
ATOM 776 C C . GLU A 1 102 ? 13.190 13.828 -7.050 1.00 74.50 102 GLU A C 1
ATOM 778 O O . GLU A 1 102 ? 14.201 13.808 -7.748 1.00 74.50 102 GLU A O 1
ATOM 783 N N . HIS A 1 103 ? 13.248 13.693 -5.722 1.00 74.69 103 HIS A N 1
ATOM 784 C CA . HIS A 1 103 ? 14.508 13.557 -4.993 1.00 74.69 103 HIS A CA 1
ATOM 785 C C . HIS A 1 103 ? 15.100 12.143 -5.094 1.00 74.69 103 HIS A C 1
ATOM 787 O O . HIS A 1 103 ? 16.311 11.964 -4.956 1.00 74.69 103 HIS A O 1
ATOM 793 N N . ASN A 1 104 ? 14.267 11.130 -5.349 1.00 73.56 104 ASN A N 1
ATOM 794 C CA . ASN A 1 104 ? 14.726 9.763 -5.531 1.00 73.56 104 ASN A CA 1
ATOM 795 C C . ASN A 1 104 ? 13.987 9.099 -6.689 1.00 73.56 104 ASN A C 1
ATOM 797 O O . ASN A 1 104 ? 12.939 8.481 -6.518 1.00 73.56 104 ASN A O 1
ATOM 801 N N . ASP A 1 105 ? 14.623 9.124 -7.858 1.00 68.81 105 ASP A N 1
ATOM 802 C CA . ASP A 1 105 ? 14.147 8.504 -9.095 1.00 68.81 105 ASP A CA 1
ATOM 803 C C . ASP A 1 105 ? 13.729 7.027 -8.948 1.00 68.81 105 ASP A C 1
ATOM 805 O O . ASP A 1 105 ? 13.061 6.479 -9.827 1.00 68.81 105 ASP A O 1
ATOM 809 N N . ARG A 1 106 ? 14.142 6.337 -7.883 1.00 83.44 106 ARG A N 1
ATOM 810 C CA . ARG A 1 106 ? 13.828 4.921 -7.645 1.00 83.44 106 ARG A CA 1
ATOM 811 C C . ARG A 1 106 ? 12.801 4.689 -6.540 1.00 83.44 106 ARG A C 1
ATOM 813 O O . ARG A 1 106 ? 12.579 3.533 -6.184 1.00 83.44 106 ARG A O 1
ATOM 820 N N . THR A 1 107 ? 12.171 5.745 -6.037 1.00 90.00 107 THR A N 1
ATOM 821 C CA . THR A 1 107 ? 11.065 5.663 -5.085 1.00 90.00 107 THR A CA 1
ATOM 822 C C . THR A 1 107 ? 9.794 6.219 -5.712 1.00 90.00 107 THR A C 1
ATOM 824 O O . THR A 1 107 ? 9.780 7.285 -6.326 1.00 90.00 107 THR A O 1
ATOM 827 N N . ILE A 1 108 ? 8.712 5.464 -5.565 1.00 91.31 108 ILE A N 1
ATOM 828 C CA . ILE A 1 108 ? 7.389 5.826 -6.063 1.00 91.31 108 ILE A CA 1
ATOM 829 C C . ILE A 1 108 ? 6.457 5.934 -4.860 1.00 91.31 108 ILE A C 1
ATOM 831 O O . ILE A 1 108 ? 6.252 4.955 -4.138 1.00 91.31 108 ILE A O 1
ATOM 835 N N . LEU A 1 109 ? 5.901 7.120 -4.649 1.00 92.44 109 LEU A N 1
ATOM 836 C CA . LEU A 1 109 ? 4.857 7.389 -3.677 1.00 92.44 109 LEU A CA 1
ATOM 837 C C . LEU A 1 109 ? 3.519 6.922 -4.248 1.00 92.44 109 LEU A C 1
ATOM 839 O O . LEU A 1 109 ? 3.059 7.394 -5.282 1.00 92.44 109 LEU A O 1
ATOM 843 N N . CYS A 1 110 ? 2.900 5.963 -3.574 1.00 93.69 110 CYS A N 1
ATOM 844 C CA . CYS A 1 110 ? 1.568 5.478 -3.888 1.00 93.69 110 CYS A CA 1
ATOM 845 C C . CYS A 1 110 ? 0.608 5.968 -2.808 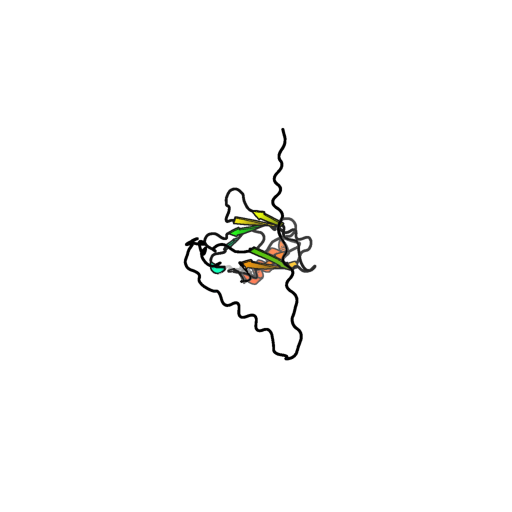1.00 93.69 110 CYS A C 1
ATOM 847 O O . CYS A 1 110 ? 0.822 5.702 -1.622 1.00 93.69 110 CYS A O 1
ATOM 849 N N . GLN A 1 111 ? -0.462 6.640 -3.214 1.00 92.38 111 GLN A N 1
ATOM 850 C CA . GLN A 1 111 ? -1.525 7.094 -2.330 1.00 92.38 111 GLN A CA 1
ATOM 851 C C . GLN A 1 111 ? -2.870 6.524 -2.785 1.00 92.38 111 GLN A C 1
ATOM 853 O O . GLN A 1 111 ? -3.144 6.375 -3.976 1.00 92.38 111 GLN A O 1
ATOM 858 N N . TYR A 1 112 ? -3.705 6.164 -1.819 1.00 90.56 112 TYR A N 1
ATOM 859 C CA . TYR A 1 112 ? -5.111 5.830 -2.037 1.00 90.56 112 TYR A CA 1
ATOM 860 C C . TYR A 1 112 ? -5.975 6.589 -1.034 1.00 90.56 112 TYR A C 1
ATOM 862 O O . TYR A 1 112 ? -5.445 7.088 -0.058 1.00 90.56 112 TYR A O 1
ATOM 870 N N . ASP A 1 113 ? -7.289 6.672 -1.233 1.00 89.44 113 ASP A N 1
ATOM 871 C CA . ASP A 1 113 ? -8.189 7.337 -0.280 1.00 89.44 113 ASP A CA 1
ATOM 872 C C . ASP A 1 113 ? -9.284 6.360 0.176 1.00 89.44 113 ASP A C 1
ATOM 874 O O . ASP A 1 113 ? -10.289 6.172 -0.523 1.00 89.44 113 ASP A O 1
ATOM 878 N N . PRO A 1 114 ? -9.099 5.672 1.319 1.00 88.75 114 PRO A N 1
ATOM 879 C CA . PRO A 1 114 ? -10.144 4.838 1.892 1.00 88.75 114 PRO A CA 1
ATOM 880 C C . PRO A 1 114 ? -11.274 5.734 2.410 1.00 88.75 114 PRO A C 1
ATOM 882 O O . PRO A 1 114 ? -11.038 6.777 3.011 1.00 88.75 114 PRO A O 1
ATOM 885 N N . GLN A 1 115 ? -12.518 5.339 2.147 1.00 87.06 115 GLN A N 1
ATOM 886 C CA . GLN A 1 115 ? -13.718 6.068 2.590 1.00 87.06 115 GLN A CA 1
ATOM 887 C C . GLN A 1 115 ? -14.562 5.262 3.576 1.00 87.06 115 GLN A C 1
ATOM 889 O O . GLN A 1 115 ? -15.437 5.814 4.228 1.00 87.06 115 GLN A O 1
ATOM 894 N N . GLU A 1 116 ? -14.318 3.957 3.667 1.00 90.25 116 GLU A N 1
ATOM 895 C CA . GLU A 1 116 ? -15.060 3.054 4.539 1.00 90.25 116 GLU A CA 1
ATOM 896 C C . GLU A 1 116 ? -14.074 2.198 5.341 1.00 90.25 116 GLU A C 1
ATOM 898 O O . GLU A 1 116 ? -13.045 1.777 4.790 1.00 90.25 116 GLU A O 1
ATOM 903 N N . PRO A 1 117 ? -14.371 1.907 6.616 1.00 92.00 117 PRO A N 1
ATOM 904 C CA . PRO A 1 117 ? -13.614 0.926 7.373 1.00 92.00 117 PRO A CA 1
ATOM 905 C C . PRO A 1 117 ? -13.808 -0.469 6.760 1.00 92.00 117 PRO A C 1
ATOM 907 O O . PRO A 1 117 ? -14.854 -0.798 6.196 1.00 92.00 117 PRO A O 1
ATOM 910 N N . GLY A 1 118 ? -12.786 -1.311 6.852 1.00 92.38 118 GLY A N 1
ATOM 911 C CA . GLY A 1 118 ? -12.835 -2.680 6.358 1.00 92.38 118 GLY A CA 1
ATOM 912 C C . GLY A 1 118 ? -11.468 -3.254 6.022 1.00 92.38 118 GLY A C 1
ATOM 913 O O . GLY A 1 118 ? -10.426 -2.652 6.276 1.00 92.38 118 GLY A O 1
ATOM 914 N N . ALA A 1 119 ? -11.487 -4.450 5.436 1.00 92.12 119 ALA A N 1
ATOM 915 C CA . ALA A 1 119 ? -10.288 -5.136 4.979 1.00 92.12 119 ALA A CA 1
ATOM 916 C C . ALA A 1 119 ? -9.929 -4.716 3.547 1.00 92.12 119 ALA A C 1
ATOM 918 O O . ALA A 1 119 ? -10.736 -4.821 2.618 1.00 92.12 119 ALA A O 1
ATOM 919 N N . TYR A 1 120 ? -8.687 -4.288 3.374 1.00 93.12 120 TYR A N 1
ATOM 920 C CA . TYR A 1 120 ? -8.086 -3.867 2.123 1.00 93.12 120 TYR A CA 1
ATOM 921 C C . TYR A 1 120 ? -6.933 -4.802 1.765 1.00 93.12 120 TYR A C 1
ATOM 923 O O . TYR A 1 120 ? -6.130 -5.198 2.604 1.00 93.12 120 TYR A O 1
ATOM 931 N N . VAL A 1 121 ? -6.843 -5.160 0.488 1.00 94.19 121 VAL A N 1
ATOM 932 C CA . VAL A 1 121 ? -5.802 -6.029 -0.056 1.00 94.19 121 VAL A CA 1
ATOM 933 C C . VAL A 1 121 ? -5.026 -5.260 -1.110 1.00 94.19 121 VAL A C 1
ATOM 935 O O . VAL A 1 121 ? -5.533 -4.981 -2.203 1.00 94.19 121 VAL A O 1
ATOM 938 N N . ILE A 1 122 ? -3.775 -4.948 -0.793 1.00 94.56 122 ILE A N 1
ATOM 939 C CA . ILE A 1 122 ? -2.856 -4.206 -1.651 1.00 94.56 122 ILE A CA 1
ATOM 940 C C . ILE A 1 122 ? -1.946 -5.211 -2.361 1.00 94.56 122 ILE A C 1
ATOM 942 O O . ILE A 1 122 ? -1.113 -5.902 -1.773 1.00 94.56 122 ILE A O 1
ATOM 946 N N . THR A 1 123 ? -2.115 -5.317 -3.673 1.00 94.81 123 THR A N 1
ATOM 947 C CA . THR A 1 123 ? -1.296 -6.160 -4.543 1.00 94.81 123 THR A CA 1
ATOM 948 C C . THR A 1 123 ? -0.295 -5.291 -5.284 1.00 94.81 123 THR A C 1
ATOM 950 O O . THR A 1 123 ? -0.687 -4.475 -6.114 1.00 94.81 123 THR A O 1
ATOM 953 N N . VAL A 1 124 ? 0.992 -5.503 -5.028 1.00 94.81 124 VAL A N 1
ATOM 954 C CA . VAL A 1 124 ? 2.089 -4.784 -5.675 1.00 94.81 124 VAL A CA 1
ATOM 955 C C . VAL A 1 124 ? 2.859 -5.771 -6.544 1.00 94.81 124 VAL A C 1
ATOM 957 O O . VAL A 1 124 ? 3.282 -6.838 -6.087 1.00 94.81 124 VAL A O 1
ATOM 960 N N . LYS A 1 125 ? 3.005 -5.435 -7.824 1.00 93.88 125 LYS A N 1
ATOM 961 C CA . LYS A 1 125 ? 3.692 -6.256 -8.818 1.00 93.88 125 LYS A CA 1
ATOM 962 C C . LYS A 1 125 ? 4.766 -5.458 -9.539 1.00 93.88 125 LYS A C 1
ATOM 964 O O . LYS A 1 125 ? 4.553 -4.303 -9.886 1.00 93.88 125 LYS A O 1
ATOM 969 N N . TRP A 1 126 ? 5.878 -6.117 -9.826 1.00 92.69 126 TRP A N 1
ATOM 970 C CA . TRP A 1 126 ? 6.985 -5.608 -10.620 1.00 92.69 126 TRP A CA 1
ATOM 971 C C . TRP A 1 126 ? 7.163 -6.485 -11.859 1.00 92.69 126 TRP A C 1
ATOM 973 O O . TRP A 1 126 ? 7.374 -7.695 -11.745 1.00 92.69 126 TRP A O 1
ATOM 983 N N . SER A 1 127 ? 6.993 -5.899 -13.046 1.00 90.31 127 SER A N 1
ATOM 984 C CA . SER A 1 127 ? 7.045 -6.591 -14.345 1.00 90.31 127 SER A CA 1
ATOM 985 C C . SER A 1 127 ? 6.179 -7.861 -14.400 1.00 90.31 127 SER A C 1
ATOM 987 O O . SER A 1 127 ? 6.575 -8.888 -14.939 1.00 90.31 127 SER A O 1
ATOM 989 N N . GLY A 1 128 ? 4.983 -7.798 -13.801 1.00 89.94 128 GLY A N 1
ATOM 990 C CA . GLY A 1 128 ? 4.017 -8.905 -13.755 1.00 89.94 128 GLY A CA 1
ATOM 991 C C . GLY A 1 128 ? 4.175 -9.873 -12.574 1.00 89.94 128 GLY A C 1
ATOM 992 O O . GLY A 1 128 ? 3.248 -10.642 -12.305 1.00 89.94 128 GLY A O 1
ATOM 993 N N . HIS A 1 129 ? 5.274 -9.791 -11.820 1.00 92.50 129 HIS A N 1
ATOM 994 C CA . HIS A 1 129 ? 5.565 -10.656 -10.673 1.00 92.50 129 HIS A CA 1
ATOM 995 C C . HIS A 1 129 ? 5.268 -9.966 -9.340 1.00 92.50 129 HIS A C 1
ATOM 997 O O . HIS A 1 129 ? 5.502 -8.773 -9.196 1.00 92.50 129 HIS A O 1
ATOM 1003 N N . ASN A 1 130 ? 4.772 -10.701 -8.344 1.00 93.12 130 ASN A N 1
ATOM 1004 C CA . ASN A 1 130 ? 4.544 -10.155 -7.004 1.00 93.12 130 ASN A CA 1
ATOM 1005 C C . ASN A 1 130 ? 5.868 -9.801 -6.313 1.00 93.12 130 ASN A C 1
ATOM 1007 O O . ASN A 1 130 ? 6.826 -10.577 -6.352 1.00 93.12 130 ASN A O 1
ATOM 1011 N N . VAL A 1 131 ? 5.897 -8.632 -5.673 1.00 93.94 131 VAL A N 1
ATOM 1012 C CA . VAL A 1 131 ? 7.038 -8.190 -4.859 1.00 93.94 131 VAL A CA 1
ATOM 1013 C C . VAL A 1 131 ? 7.017 -8.862 -3.488 1.00 93.94 131 VAL A C 1
ATOM 1015 O O . VAL A 1 131 ? 6.026 -9.487 -3.095 1.00 93.94 131 VAL A O 1
ATOM 1018 N N . ARG A 1 132 ? 8.107 -8.719 -2.731 1.00 92.06 132 ARG A N 1
ATOM 1019 C CA . ARG A 1 132 ? 8.185 -9.241 -1.364 1.00 92.06 132 ARG A CA 1
ATOM 1020 C C . ARG A 1 132 ? 7.085 -8.626 -0.489 1.00 92.06 132 ARG A C 1
ATOM 1022 O O . ARG A 1 132 ? 6.908 -7.417 -0.478 1.00 92.06 132 ARG A O 1
ATOM 1029 N N . GLY A 1 133 ? 6.361 -9.471 0.242 1.00 89.06 133 GLY A N 1
ATOM 1030 C CA . GLY A 1 133 ? 5.270 -9.049 1.128 1.00 89.06 133 GLY A CA 1
ATOM 1031 C C . GLY A 1 133 ? 3.921 -8.860 0.432 1.00 89.06 133 GLY A C 1
ATOM 1032 O O . GLY A 1 133 ? 2.904 -8.802 1.109 1.00 89.06 133 GLY A O 1
ATOM 1033 N N . SER A 1 134 ? 3.871 -8.842 -0.905 1.00 92.31 134 SER A N 1
ATOM 1034 C CA . SER A 1 134 ? 2.595 -8.789 -1.616 1.00 92.31 134 SER A CA 1
ATOM 1035 C C . SER A 1 134 ? 1.926 -10.173 -1.673 1.00 92.31 134 SER A C 1
ATOM 1037 O O . SER A 1 134 ? 2.594 -11.144 -2.042 1.00 92.31 134 SER A O 1
ATOM 1039 N N . PRO A 1 135 ? 0.604 -10.275 -1.436 1.00 93.88 135 PRO A N 1
ATOM 1040 C CA . PRO A 1 135 ? -0.337 -9.192 -1.122 1.00 93.88 135 PRO A CA 1
ATOM 1041 C C . PRO A 1 135 ? -0.276 -8.731 0.342 1.00 93.88 135 PRO A C 1
ATOM 1043 O O . PRO A 1 135 ? -0.212 -9.552 1.250 1.00 93.88 135 PRO A O 1
ATOM 1046 N N . PHE A 1 136 ? -0.376 -7.418 0.553 1.00 94.00 136 PHE A N 1
ATOM 1047 C CA . PHE A 1 136 ? -0.479 -6.817 1.882 1.00 94.00 136 PHE A CA 1
ATOM 1048 C C . PHE A 1 136 ? -1.951 -6.750 2.283 1.00 94.00 136 PHE A C 1
ATOM 1050 O O . PHE A 1 136 ? -2.779 -6.277 1.500 1.00 94.00 136 PHE A O 1
ATOM 1057 N N . SER A 1 137 ? -2.270 -7.250 3.474 1.00 93.00 137 SER A N 1
ATOM 1058 C CA . SER A 1 137 ? -3.616 -7.184 4.047 1.00 93.00 137 SER A CA 1
ATOM 1059 C C . SER A 1 137 ? -3.636 -6.082 5.094 1.00 93.00 137 SER A C 1
ATOM 1061 O O . SER A 1 137 ? -2.837 -6.123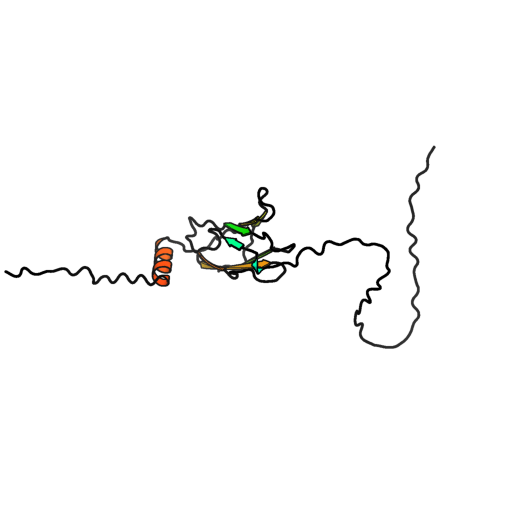 6.021 1.00 93.00 137 SER A O 1
ATOM 1063 N N . VAL A 1 138 ? -4.520 -5.111 4.912 1.00 92.81 138 VAL A N 1
ATOM 1064 C CA . VAL A 1 138 ? -4.628 -3.903 5.727 1.00 92.81 138 VAL A CA 1
ATOM 1065 C C . VAL A 1 138 ? -6.045 -3.810 6.264 1.00 92.81 138 VAL A C 1
ATOM 1067 O O . VAL A 1 138 ? -7.000 -3.834 5.488 1.00 92.81 138 VAL A O 1
ATOM 1070 N N . HIS A 1 139 ? -6.197 -3.672 7.571 1.00 92.75 139 HIS A N 1
ATOM 1071 C CA . HIS A 1 139 ? -7.481 -3.452 8.219 1.00 92.75 139 HIS A CA 1
ATOM 1072 C C . HIS A 1 139 ? -7.589 -1.994 8.650 1.00 92.75 139 HIS A C 1
ATOM 1074 O O . HIS A 1 139 ? -6.792 -1.487 9.441 1.00 92.75 139 HIS A O 1
ATOM 1080 N N . ILE A 1 140 ? -8.600 -1.321 8.109 1.00 92.88 140 ILE A N 1
ATOM 1081 C CA . ILE A 1 140 ? -8.943 0.047 8.478 1.00 92.88 140 ILE A CA 1
ATOM 1082 C C . ILE A 1 140 ? -10.158 -0.014 9.395 1.00 92.88 140 ILE A C 1
ATOM 1084 O O . ILE A 1 140 ? -11.198 -0.543 9.010 1.00 92.88 140 ILE A O 1
ATOM 1088 N N . PHE A 1 141 ? -10.021 0.520 10.602 1.00 92.50 141 PHE A N 1
ATOM 1089 C CA . PHE A 1 141 ? -11.065 0.537 11.623 1.00 92.50 141 PHE A CA 1
ATOM 1090 C C . PHE A 1 141 ? -11.717 1.915 11.717 1.00 92.50 141 PHE A C 1
ATOM 1092 O O . PHE A 1 141 ? -11.097 2.931 11.390 1.00 92.50 141 PHE A O 1
ATOM 1099 N N . GLU A 1 142 ? -12.960 1.958 12.187 1.00 91.94 142 GLU A N 1
ATOM 1100 C CA . GLU A 1 142 ? -13.679 3.220 12.395 1.00 91.94 142 GLU A CA 1
ATOM 1101 C C . GLU A 1 142 ? -13.151 3.941 13.645 1.00 91.94 142 GLU A C 1
ATOM 1103 O O . GLU A 1 142 ? -12.978 5.163 13.658 1.00 91.94 142 GLU A O 1
ATOM 1108 N N . SER A 1 143 ? -12.842 3.158 14.688 1.00 90.81 143 SER A N 1
ATOM 1109 C CA . SER A 1 143 ? -12.453 3.644 16.012 1.00 90.81 143 SER A CA 1
ATOM 1110 C C . SER A 1 143 ? -11.112 3.081 16.491 1.00 90.81 143 SER A C 1
ATOM 1112 O O . SER A 1 143 ? -10.634 2.025 16.063 1.00 90.81 143 SER A O 1
ATOM 1114 N N . LYS A 1 144 ? -10.484 3.803 17.425 1.00 88.00 144 LYS A N 1
ATOM 1115 C CA . LYS A 1 144 ? -9.207 3.402 18.029 1.00 88.00 144 LYS A CA 1
ATOM 1116 C C . LYS A 1 144 ? -9.367 2.166 18.910 1.00 88.00 144 LYS A C 1
ATOM 1118 O O . LYS A 1 144 ? -8.449 1.352 19.005 1.00 88.00 144 LYS A O 1
ATOM 1123 N N . GLU A 1 145 ? -10.520 2.025 19.548 1.00 88.50 145 GLU A N 1
ATOM 1124 C CA . GLU A 1 145 ? -10.866 0.916 20.429 1.00 88.50 145 GLU A CA 1
ATOM 1125 C C . GLU A 1 145 ? -10.867 -0.412 19.662 1.00 88.50 145 GLU A C 1
ATOM 1127 O O . GLU A 1 145 ? -10.283 -1.394 20.131 1.00 88.50 145 GLU A O 1
ATOM 1132 N N . GLU A 1 146 ? -11.442 -0.423 18.456 1.00 87.50 146 GLU A N 1
ATOM 1133 C CA . GLU A 1 146 ? -11.461 -1.592 17.572 1.00 87.50 146 GLU A CA 1
ATOM 1134 C C . GLU A 1 146 ? -10.052 -1.994 17.138 1.00 87.50 146 GLU A C 1
ATOM 1136 O O . GLU A 1 146 ? -9.673 -3.154 17.320 1.00 87.50 146 GLU A O 1
ATOM 1141 N N . LEU A 1 147 ? -9.242 -1.038 16.671 1.00 87.88 147 LEU A N 1
ATOM 1142 C CA . LEU A 1 147 ? -7.846 -1.291 16.303 1.00 87.88 147 LEU A CA 1
ATOM 1143 C C . LEU A 1 147 ? -7.051 -1.874 17.482 1.00 87.88 147 LEU A C 1
ATOM 1145 O O . LEU A 1 147 ? -6.342 -2.870 17.334 1.00 87.88 147 LEU A O 1
ATOM 1149 N N . ILE A 1 148 ? -7.185 -1.285 18.676 1.00 87.00 148 ILE A N 1
ATOM 1150 C CA . ILE A 1 148 ? -6.508 -1.778 19.881 1.00 87.00 148 ILE A CA 1
ATOM 1151 C C . ILE A 1 148 ? -6.967 -3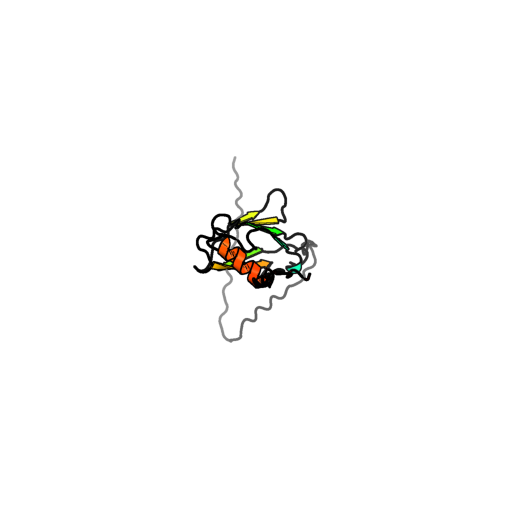.202 20.208 1.00 87.00 148 ILE A C 1
ATOM 1153 O O . ILE A 1 148 ? -6.140 -4.031 20.591 1.00 87.00 148 ILE A O 1
ATOM 1157 N N . SER A 1 149 ? -8.261 -3.502 20.069 1.00 86.00 149 SER A N 1
ATOM 1158 C CA . SER A 1 149 ? -8.790 -4.846 20.315 1.00 86.00 149 SER A CA 1
ATOM 1159 C C . SER A 1 149 ? -8.225 -5.872 19.329 1.00 86.00 149 SER A C 1
ATOM 1161 O O . SER A 1 149 ? -7.840 -6.967 19.746 1.00 86.00 149 SER A O 1
ATOM 1163 N N . PHE A 1 150 ? -8.089 -5.489 18.057 1.00 85.19 150 PHE A N 1
ATOM 1164 C CA . PHE A 1 150 ? -7.533 -6.322 17.000 1.00 85.19 150 PHE A CA 1
ATOM 1165 C C . PHE A 1 150 ? -6.059 -6.637 17.265 1.00 85.19 150 PHE A C 1
ATOM 1167 O O . PHE A 1 150 ? -5.691 -7.809 17.359 1.00 85.19 150 PHE A O 1
ATOM 1174 N N . ILE A 1 151 ? -5.245 -5.609 17.527 1.00 85.44 151 ILE A N 1
ATOM 1175 C CA . ILE A 1 151 ? -3.818 -5.771 17.841 1.00 85.44 151 ILE A CA 1
ATOM 1176 C C . ILE A 1 151 ? -3.624 -6.589 19.127 1.00 85.44 151 ILE A C 1
ATOM 1178 O O . ILE A 1 151 ? -2.746 -7.451 19.186 1.00 85.44 151 ILE A O 1
ATOM 1182 N N . LYS A 1 152 ? -4.432 -6.356 20.174 1.00 81.62 152 LYS A N 1
ATOM 1183 C CA . LYS A 1 152 ? -4.360 -7.129 21.432 1.00 81.62 152 LYS A CA 1
ATOM 1184 C C . LYS A 1 152 ? -4.678 -8.606 21.216 1.00 81.62 152 LYS A C 1
ATOM 1186 O O . LYS A 1 152 ? -4.016 -9.455 21.814 1.00 81.62 152 LYS A O 1
ATOM 1191 N N . LYS A 1 153 ? -5.671 -8.900 20.372 1.00 78.19 153 LYS A N 1
ATOM 1192 C CA . LYS A 1 153 ? -6.064 -10.265 20.013 1.00 78.19 153 LYS A CA 1
ATOM 1193 C C . LYS A 1 153 ? -4.975 -10.961 19.197 1.00 78.19 153 LYS A C 1
ATOM 1195 O O . LYS A 1 153 ? -4.635 -12.093 19.523 1.00 78.19 153 LYS A O 1
ATOM 1200 N N . GLU A 1 154 ? -4.400 -10.287 18.199 1.00 76.44 154 GLU A N 1
ATOM 1201 C CA . GLU A 1 154 ? -3.278 -10.819 17.412 1.00 76.44 154 GLU A CA 1
ATOM 1202 C C . GLU A 1 154 ? -2.037 -11.083 18.269 1.00 76.44 154 GLU A C 1
ATOM 1204 O O . GLU A 1 154 ? -1.410 -12.133 18.149 1.00 76.44 154 GLU A O 1
ATOM 1209 N N . LYS A 1 155 ? -1.693 -10.157 19.171 1.00 67.31 155 LYS A N 1
ATOM 1210 C CA . LYS A 1 155 ? -0.509 -10.285 20.034 1.00 67.31 155 LYS A CA 1
ATOM 1211 C C . LYS A 1 155 ? -0.732 -11.141 21.282 1.00 67.31 155 LYS A C 1
ATOM 1213 O O . LYS A 1 155 ? 0.171 -11.235 22.109 1.00 67.31 155 LYS A O 1
ATOM 1218 N N . GLY A 1 156 ? -1.904 -11.762 21.437 1.00 58.91 156 GLY A N 1
ATOM 1219 C CA . GLY A 1 156 ? -2.185 -12.686 22.536 1.00 58.91 156 GLY A CA 1
ATOM 1220 C C . GLY A 1 156 ? -2.037 -12.079 23.937 1.00 58.91 156 GLY A C 1
ATOM 1221 O O . GLY A 1 156 ? -1.800 -12.821 24.890 1.00 58.91 156 GLY A O 1
ATOM 1222 N N . LEU A 1 157 ? -2.171 -10.752 24.096 1.00 58.59 157 LEU A N 1
ATOM 1223 C CA . LEU A 1 157 ? -2.161 -10.113 25.417 1.00 58.59 157 LEU A CA 1
ATOM 1224 C C . LEU A 1 157 ? -3.500 -10.381 26.117 1.00 58.59 157 LEU A C 1
ATOM 1226 O O . LEU A 1 157 ? -4.399 -9.540 26.161 1.00 58.59 157 LEU A O 1
ATOM 1230 N N . ASN A 1 158 ? -3.629 -11.586 26.665 1.00 49.28 158 ASN A N 1
ATOM 1231 C CA . ASN A 1 158 ? -4.677 -11.932 27.607 1.00 49.28 158 ASN A CA 1
ATOM 1232 C C . ASN A 1 158 ? -4.395 -11.199 28.927 1.00 49.28 158 ASN A C 1
ATOM 1234 O O . ASN A 1 158 ? -3.655 -11.692 29.780 1.00 49.28 158 ASN A O 1
ATOM 1238 N N . ILE A 1 159 ? -4.948 -9.996 29.085 1.00 56.62 159 ILE A N 1
ATOM 1239 C CA . ILE A 1 159 ? -5.047 -9.365 30.401 1.00 56.62 159 ILE A CA 1
ATOM 1240 C C . ILE A 1 159 ? -6.016 -10.195 31.235 1.00 56.62 159 ILE A C 1
ATOM 1242 O O . ILE A 1 159 ? -7.223 -10.008 31.177 1.00 56.62 159 ILE A O 1
ATOM 1246 N N . ASN A 1 160 ? -5.480 -11.154 31.979 1.00 57.12 160 ASN A N 1
ATOM 1247 C CA . ASN A 1 160 ? -6.258 -11.954 32.906 1.00 57.12 160 ASN A CA 1
ATOM 1248 C C . ASN A 1 160 ? -6.720 -11.018 34.044 1.00 57.12 160 ASN A C 1
ATOM 1250 O O . ASN A 1 160 ? -5.876 -10.583 34.832 1.00 57.12 160 ASN A O 1
ATOM 1254 N N . PRO A 1 161 ? -8.017 -10.670 34.169 1.00 55.84 161 PRO A N 1
ATOM 1255 C CA . PRO A 1 161 ? -8.479 -9.700 35.167 1.00 55.84 161 PRO A CA 1
ATOM 1256 C C . PRO A 1 161 ? -8.425 -10.244 36.608 1.00 55.84 161 PRO A C 1
ATOM 1258 O O . PRO A 1 161 ? -8.798 -9.554 37.549 1.00 55.84 161 PRO A O 1
ATOM 1261 N N . ARG A 1 162 ? -7.942 -11.478 36.798 1.00 52.00 162 ARG A N 1
ATOM 1262 C CA . ARG A 1 162 ? -7.921 -12.193 38.079 1.00 52.00 162 ARG A CA 1
ATOM 1263 C C . ARG A 1 162 ? -6.640 -11.998 38.906 1.00 52.00 162 ARG A C 1
ATOM 1265 O O . ARG A 1 162 ? -6.530 -12.558 39.985 1.00 52.00 162 ARG A O 1
ATOM 1272 N N . ALA A 1 163 ? -5.665 -11.219 38.434 1.00 51.84 163 ALA A N 1
ATOM 1273 C CA . ALA A 1 163 ? -4.402 -11.016 39.160 1.00 51.84 163 ALA A CA 1
ATOM 1274 C C . ALA A 1 163 ? -4.447 -9.900 40.230 1.00 51.84 163 ALA A C 1
ATOM 1276 O O . ALA A 1 163 ? -3.421 -9.609 40.837 1.00 51.84 163 ALA A O 1
ATOM 1277 N N . MET A 1 164 ? -5.607 -9.275 40.470 1.00 49.22 164 MET A N 1
ATOM 1278 C CA . MET A 1 164 ? -5.787 -8.231 41.495 1.00 49.22 164 MET A CA 1
ATOM 1279 C C . MET A 1 164 ? -6.702 -8.659 42.654 1.00 49.22 164 MET A C 1
ATOM 1281 O O . MET A 1 164 ? -7.327 -7.818 43.291 1.00 49.22 164 MET A O 1
ATOM 1285 N N . GLU A 1 165 ? -6.775 -9.951 42.973 1.00 50.53 165 GLU A N 1
ATOM 1286 C CA . GLU A 1 165 ? -7.245 -10.373 44.297 1.00 50.53 165 GLU A CA 1
ATOM 1287 C C . GLU A 1 165 ? -6.039 -10.422 45.244 1.00 50.53 165 GLU A C 1
ATOM 1289 O O . GLU A 1 165 ? -5.400 -11.456 45.414 1.00 50.53 165 GLU A O 1
ATOM 1294 N N . THR A 1 166 ? -5.694 -9.290 45.862 1.00 59.34 166 THR A N 1
ATOM 1295 C CA . THR A 1 166 ? -5.023 -9.339 47.169 1.00 59.34 166 THR A CA 1
ATOM 1296 C C . THR A 1 166 ? -6.091 -9.590 48.223 1.00 59.34 166 THR A C 1
ATOM 1298 O O . THR A 1 166 ? -7.066 -8.840 48.291 1.00 59.34 166 THR A O 1
ATOM 1301 N N . PRO A 1 167 ? -5.894 -10.591 49.083 1.00 48.66 167 PRO A N 1
ATOM 1302 C CA . PRO A 1 167 ? -5.726 -10.229 50.478 1.00 48.66 167 PRO A CA 1
ATOM 1303 C C . PRO A 1 167 ? -4.631 -11.101 51.086 1.00 48.66 167 PRO A C 1
ATOM 1305 O O . PRO A 1 167 ? -4.874 -12.250 51.459 1.00 48.66 167 PRO A O 1
ATOM 1308 N N . TRP A 1 168 ? -3.420 -10.557 51.231 1.00 61.56 168 TRP A N 1
ATOM 1309 C CA . TRP A 1 168 ? -2.539 -11.085 52.267 1.00 61.56 168 TRP A CA 1
ATOM 1310 C C . TRP A 1 168 ? -3.179 -10.699 53.599 1.00 61.56 168 TRP A C 1
ATOM 1312 O O . TRP A 1 168 ? -3.088 -9.562 54.054 1.00 61.56 168 TRP A O 1
ATOM 1322 N N . ARG A 1 169 ? -3.954 -11.660 54.108 1.00 49.38 169 ARG A N 1
ATOM 1323 C CA . ARG A 1 169 ? -4.451 -11.774 55.473 1.00 49.38 169 ARG A CA 1
ATOM 1324 C C . ARG A 1 169 ? -3.349 -11.384 56.451 1.00 49.38 169 ARG A C 1
ATOM 1326 O O . ARG A 1 169 ? -2.219 -11.843 56.316 1.00 49.38 169 ARG A O 1
ATOM 1333 N N . GLU A 1 170 ? -3.732 -10.604 57.452 1.00 59.22 170 GLU A N 1
ATOM 1334 C CA . GLU A 1 170 ? -3.064 -10.591 58.746 1.00 59.22 170 GLU A CA 1
ATOM 1335 C C . GLU A 1 170 ? -2.889 -12.044 59.215 1.00 59.22 170 GLU A C 1
ATOM 1337 O O . GLU A 1 170 ? -3.871 -12.746 59.472 1.00 59.22 170 GLU A O 1
ATOM 1342 N N . GLU A 1 171 ? -1.642 -12.499 59.295 1.00 54.59 171 GLU A N 1
ATOM 1343 C CA . GLU A 1 171 ? -1.260 -13.508 60.274 1.00 54.59 171 GLU A CA 1
ATOM 1344 C C . GLU A 1 171 ? -0.511 -12.793 61.399 1.00 54.59 171 GLU A C 1
ATOM 1346 O O . GLU A 1 171 ? 0.362 -11.955 61.168 1.00 54.59 171 GLU A O 1
ATOM 1351 N N . ILE A 1 172 ? -1.021 -13.088 62.590 1.00 58.69 172 ILE A N 1
ATOM 1352 C CA . ILE A 1 172 ? -0.804 -12.506 63.913 1.00 58.69 172 ILE A CA 1
ATOM 1353 C C . ILE A 1 172 ? 0.596 -12.851 64.424 1.00 58.69 172 ILE A C 1
ATOM 1355 O O . ILE A 1 172 ? 1.029 -14.001 64.186 1.00 58.69 172 ILE A O 1
#